Protein AF-A0A7C3LUX4-F1 (afdb_monomer)

Structure (mmCIF, N/CA/C/O backbone):
data_AF-A0A7C3LUX4-F1
#
_entry.id   AF-A0A7C3LUX4-F1
#
loop_
_atom_site.group_PDB
_atom_site.id
_atom_site.type_symbol
_atom_site.label_atom_id
_atom_site.label_alt_id
_atom_site.label_comp_id
_atom_site.label_asym_id
_atom_site.label_entity_id
_atom_site.label_seq_id
_atom_site.pdbx_PDB_ins_code
_atom_site.Cartn_x
_atom_site.Cartn_y
_atom_site.Cartn_z
_atom_site.occupancy
_atom_site.B_iso_or_equiv
_atom_site.auth_seq_id
_atom_site.auth_comp_id
_atom_site.auth_asym_id
_atom_site.auth_atom_id
_atom_site.pdbx_PDB_model_num
ATOM 1 N N . MET A 1 1 ? -11.604 11.718 9.320 1.00 58.00 1 MET A N 1
ATOM 2 C CA . MET A 1 1 ? -12.697 11.013 8.613 1.00 58.00 1 MET A CA 1
ATOM 3 C C . MET A 1 1 ? -12.264 10.269 7.349 1.00 58.00 1 MET A C 1
ATOM 5 O O . MET A 1 1 ? -12.425 9.059 7.334 1.00 58.00 1 MET A O 1
ATOM 9 N N . LYS A 1 2 ? -11.713 10.901 6.298 1.00 79.19 2 LYS A N 1
ATOM 10 C CA . LYS A 1 2 ? -11.409 10.184 5.030 1.00 79.19 2 LYS A CA 1
ATOM 11 C C . LYS A 1 2 ? -10.280 9.153 5.135 1.00 79.19 2 LYS A C 1
ATOM 13 O O . LYS A 1 2 ? -10.436 8.012 4.720 1.00 79.19 2 LYS A O 1
ATOM 18 N N . VAL A 1 3 ? -9.174 9.521 5.778 1.00 86.19 3 VAL A N 1
ATOM 19 C CA . VAL A 1 3 ? -8.038 8.610 6.009 1.00 86.19 3 VAL A CA 1
ATOM 20 C C . VAL A 1 3 ? -8.459 7.373 6.796 1.00 86.19 3 VAL A C 1
ATOM 22 O O . VAL A 1 3 ? -8.015 6.278 6.496 1.00 86.19 3 VAL A O 1
ATOM 25 N N . GLU A 1 4 ? -9.357 7.521 7.769 1.00 88.19 4 GLU A N 1
ATOM 26 C CA . GLU A 1 4 ? -9.853 6.399 8.575 1.00 88.19 4 GLU A CA 1
ATOM 27 C C . GLU A 1 4 ? -10.662 5.406 7.732 1.00 88.19 4 GLU A C 1
ATOM 29 O O . GLU A 1 4 ? -10.559 4.204 7.952 1.00 88.19 4 GLU A O 1
ATOM 34 N N . GLN A 1 5 ? -11.413 5.882 6.733 1.00 88.31 5 GLN A N 1
ATOM 35 C CA . GLN A 1 5 ? -12.139 5.023 5.790 1.00 88.31 5 GLN A CA 1
ATOM 36 C C . GLN A 1 5 ? -11.184 4.278 4.850 1.00 88.31 5 GLN A C 1
ATOM 38 O O . GLN A 1 5 ? -11.342 3.074 4.634 1.00 88.31 5 GLN A O 1
ATOM 43 N N . ILE A 1 6 ? -10.161 4.968 4.335 1.00 90.25 6 ILE A N 1
ATOM 44 C CA . ILE A 1 6 ? -9.104 4.339 3.530 1.00 90.25 6 ILE A CA 1
ATOM 45 C C . ILE A 1 6 ? -8.399 3.261 4.363 1.00 90.25 6 ILE A C 1
ATOM 47 O O . ILE A 1 6 ? -8.290 2.119 3.931 1.00 90.25 6 ILE A O 1
ATOM 51 N N . LEU A 1 7 ? -8.001 3.585 5.594 1.00 91.62 7 LEU A N 1
ATOM 52 C CA . LEU A 1 7 ? -7.360 2.638 6.508 1.00 91.62 7 LEU A CA 1
ATOM 53 C C . LEU A 1 7 ? -8.257 1.437 6.834 1.00 91.62 7 LEU A C 1
ATOM 55 O O . LEU A 1 7 ? -7.766 0.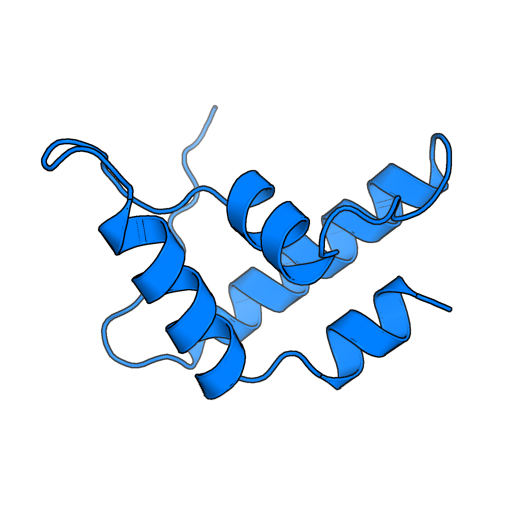314 6.877 1.00 91.62 7 LEU A O 1
ATOM 59 N N . ALA A 1 8 ? -9.560 1.648 7.028 1.00 92.62 8 ALA A N 1
ATOM 60 C CA . ALA A 1 8 ? -10.510 0.573 7.312 1.00 92.62 8 ALA A CA 1
ATOM 61 C C . ALA A 1 8 ? -10.744 -0.374 6.120 1.00 92.62 8 ALA A C 1
ATOM 63 O O . ALA A 1 8 ? -11.171 -1.509 6.318 1.00 92.62 8 ALA A O 1
ATOM 64 N N . SER A 1 9 ? -10.483 0.086 4.892 1.00 91.12 9 SER A N 1
ATOM 65 C CA . SER A 1 9 ? -10.639 -0.699 3.656 1.00 91.12 9 SER A CA 1
ATOM 66 C C . SER A 1 9 ? -9.320 -1.263 3.114 1.00 91.12 9 SER A C 1
ATOM 68 O O . SER A 1 9 ? -9.320 -2.032 2.145 1.00 91.12 9 SER A O 1
ATOM 70 N N . LEU A 1 10 ? -8.192 -0.909 3.735 1.00 95.25 10 LEU A N 1
ATOM 71 C CA . LEU A 1 10 ? -6.876 -1.396 3.354 1.00 95.25 10 LEU A CA 1
ATOM 72 C C . LEU A 1 10 ? -6.706 -2.849 3.813 1.00 95.25 10 LEU A C 1
ATOM 74 O O . LEU A 1 10 ? -6.602 -3.133 5.005 1.00 95.25 10 LEU A O 1
ATOM 78 N N . THR A 1 11 ? -6.654 -3.770 2.854 1.00 96.81 11 THR A N 1
ATOM 79 C CA . THR A 1 11 ? -6.391 -5.195 3.080 1.00 96.81 11 THR A CA 1
ATOM 80 C C . THR A 1 11 ? -5.204 -5.643 2.224 1.00 96.81 11 THR A C 1
ATOM 82 O O . THR A 1 11 ? -4.859 -4.965 1.248 1.00 96.81 11 THR A O 1
ATOM 85 N N . PRO A 1 12 ? -4.571 -6.790 2.533 1.00 97.94 12 PRO A N 1
ATOM 86 C CA . PRO A 1 12 ? -3.515 -7.347 1.690 1.00 97.94 12 PRO A CA 1
ATOM 87 C C . PRO A 1 12 ? -3.957 -7.543 0.234 1.00 97.94 12 PRO A C 1
ATOM 89 O O . PRO A 1 12 ? -3.205 -7.248 -0.692 1.00 97.94 12 PRO A O 1
ATOM 92 N N . GLU A 1 13 ? -5.194 -7.986 0.006 1.00 97.56 13 GLU A N 1
ATOM 93 C CA . GLU A 1 13 ? -5.735 -8.230 -1.333 1.00 97.56 13 GLU A CA 1
ATOM 94 C C . GLU A 1 13 ? -5.982 -6.931 -2.104 1.00 97.56 13 GLU A C 1
ATOM 96 O O . GLU A 1 13 ? -5.653 -6.858 -3.294 1.00 97.56 13 GLU A O 1
ATOM 101 N N . SER A 1 14 ? -6.553 -5.909 -1.450 1.00 96.12 14 SER A N 1
ATOM 102 C CA . SER A 1 14 ? -6.805 -4.616 -2.095 1.00 96.12 14 SER A CA 1
ATOM 103 C C . SER A 1 14 ? -5.494 -3.900 -2.414 1.00 96.12 14 SER A C 1
ATOM 105 O O . SER A 1 14 ? -5.308 -3.441 -3.544 1.00 96.12 14 SER A O 1
ATOM 107 N N . LEU A 1 15 ? -4.535 -3.915 -1.485 1.00 97.38 15 LEU A N 1
ATOM 108 C CA . LEU A 1 15 ? -3.213 -3.337 -1.699 1.00 97.38 15 LEU A CA 1
ATOM 109 C C . LEU A 1 15 ? -2.422 -4.080 -2.784 1.00 97.38 15 LEU A C 1
ATOM 111 O O . LEU A 1 15 ? -1.835 -3.440 -3.656 1.00 97.38 15 LEU A O 1
ATOM 115 N N . ARG A 1 16 ? -2.451 -5.421 -2.796 1.00 97.56 16 ARG A N 1
ATOM 116 C CA . ARG A 1 16 ? -1.800 -6.226 -3.843 1.00 97.56 16 ARG A CA 1
ATOM 117 C C . ARG A 1 16 ? -2.313 -5.854 -5.229 1.00 97.56 16 ARG A C 1
ATOM 119 O O . ARG A 1 16 ? -1.518 -5.744 -6.159 1.00 97.56 16 ARG A O 1
ATOM 126 N N . ARG A 1 17 ? -3.631 -5.679 -5.376 1.00 96.94 17 ARG A N 1
ATOM 127 C CA . ARG A 1 17 ? -4.241 -5.273 -6.649 1.00 96.94 17 ARG A CA 1
ATOM 128 C C . AR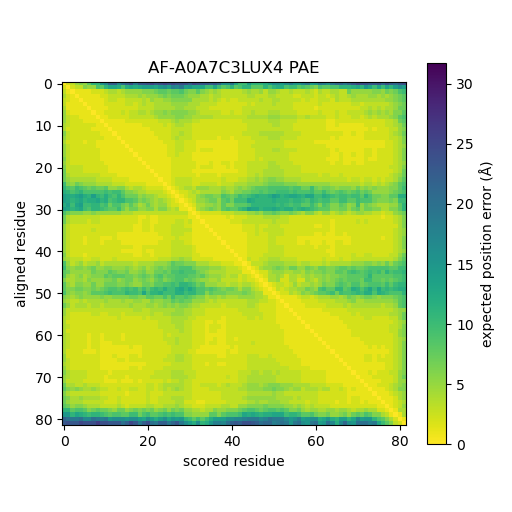G A 1 17 ? -3.706 -3.913 -7.101 1.00 96.94 17 ARG A C 1
ATOM 130 O O . ARG A 1 17 ? -3.229 -3.817 -8.225 1.00 96.94 17 ARG A O 1
ATOM 137 N N . ILE A 1 18 ? -3.712 -2.920 -6.212 1.00 96.25 18 ILE A N 1
ATOM 138 C CA . ILE A 1 18 ? -3.209 -1.567 -6.501 1.00 96.25 18 ILE A CA 1
ATOM 139 C C . ILE A 1 18 ? -1.737 -1.606 -6.928 1.00 96.25 18 ILE A C 1
ATOM 141 O O . ILE A 1 18 ? -1.381 -1.026 -7.949 1.00 96.25 18 ILE A O 1
ATOM 145 N N . ILE A 1 19 ? -0.884 -2.330 -6.196 1.00 95.88 19 ILE A N 1
ATOM 146 C CA . ILE A 1 19 ? 0.547 -2.440 -6.519 1.00 95.88 19 ILE A CA 1
ATOM 147 C C . ILE A 1 19 ? 0.753 -3.055 -7.909 1.00 95.88 19 ILE A C 1
ATOM 149 O O . ILE A 1 19 ? 1.559 -2.550 -8.685 1.00 95.88 19 ILE A O 1
ATOM 153 N N . LEU A 1 20 ? 0.017 -4.116 -8.252 1.00 95.50 20 LEU A N 1
ATOM 154 C CA . LEU A 1 20 ? 0.130 -4.747 -9.571 1.00 95.50 20 LEU A CA 1
ATOM 155 C C . LEU A 1 20 ? -0.372 -3.837 -10.700 1.00 95.50 20 LEU A C 1
ATOM 157 O O . LEU A 1 20 ? 0.248 -3.787 -11.759 1.00 95.50 20 LEU A O 1
ATOM 161 N N . GLU A 1 21 ? -1.462 -3.103 -10.479 1.00 95.50 21 GLU A N 1
ATOM 162 C CA . GLU A 1 21 ? -1.989 -2.136 -11.449 1.00 95.50 21 GLU A CA 1
ATOM 163 C C . GLU A 1 21 ? -1.037 -0.956 -11.679 1.00 95.50 21 GLU A C 1
ATOM 165 O O . GLU A 1 21 ? -0.920 -0.475 -12.808 1.00 95.50 21 GLU A O 1
ATOM 170 N N . LEU A 1 22 ? -0.356 -0.489 -10.628 1.00 95.00 22 LEU A N 1
ATOM 171 C CA . LEU A 1 22 ? 0.665 0.555 -10.729 1.00 95.00 22 LEU A CA 1
ATOM 172 C C . LEU A 1 22 ? 1.918 0.031 -11.437 1.00 95.00 22 LEU A C 1
ATOM 174 O O . LEU A 1 22 ? 2.381 0.657 -12.386 1.00 95.00 22 LEU A O 1
ATOM 178 N N . SER A 1 23 ? 2.410 -1.145 -11.043 1.00 94.19 23 SER A N 1
ATOM 179 C CA . SER A 1 23 ? 3.584 -1.780 -11.654 1.00 94.19 23 SER A CA 1
ATOM 180 C C . SER A 1 23 ? 3.386 -2.059 -13.148 1.00 94.19 23 SER A C 1
ATOM 182 O O . SER A 1 23 ? 4.296 -1.839 -13.938 1.00 94.19 23 SER A O 1
ATOM 184 N N . ALA A 1 24 ? 2.177 -2.441 -13.574 1.00 93.75 24 ALA A N 1
ATOM 185 C CA . ALA A 1 24 ? 1.865 -2.664 -14.989 1.00 93.75 24 ALA A CA 1
ATOM 186 C C . ALA A 1 24 ? 1.984 -1.403 -15.871 1.00 93.75 24 ALA A C 1
ATOM 188 O O . ALA A 1 24 ? 2.028 -1.518 -17.095 1.00 93.75 24 ALA A O 1
ATOM 189 N N . LYS A 1 25 ? 2.005 -0.206 -15.269 1.00 91.62 25 LYS A N 1
ATOM 190 C CA . LYS A 1 25 ? 2.152 1.082 -15.967 1.00 91.62 25 LYS A CA 1
ATOM 191 C C . LYS A 1 25 ? 3.590 1.606 -15.950 1.00 91.62 25 LYS A C 1
ATOM 193 O O . LYS A 1 25 ? 3.863 2.615 -16.598 1.00 91.62 25 LYS A O 1
ATOM 198 N N . GLN A 1 26 ? 4.481 0.967 -15.196 1.00 88.06 26 GLN A N 1
ATOM 199 C CA . GLN A 1 26 ? 5.872 1.384 -15.067 1.00 88.06 26 GLN A CA 1
ATOM 200 C C . GLN A 1 26 ? 6.718 0.896 -16.245 1.00 88.06 26 GLN A C 1
ATOM 202 O O . GLN A 1 26 ? 6.369 -0.054 -16.950 1.00 88.06 26 GLN A O 1
ATOM 207 N N . ALA A 1 27 ? 7.852 1.563 -16.459 1.00 87.62 27 ALA A N 1
ATOM 208 C CA . ALA A 1 27 ? 8.863 1.071 -17.381 1.00 87.62 27 ALA A CA 1
ATOM 209 C C . ALA A 1 27 ? 9.495 -0.227 -16.829 1.00 87.62 27 ALA A C 1
ATOM 211 O O . ALA A 1 27 ? 9.576 -0.382 -15.612 1.00 87.62 27 ALA A O 1
ATOM 212 N N . PRO A 1 28 ? 9.990 -1.139 -17.688 1.00 80.06 28 PRO A N 1
ATOM 213 C CA . PRO A 1 28 ? 10.593 -2.404 -17.247 1.00 80.06 28 PRO A CA 1
ATOM 214 C C . PRO A 1 28 ? 11.770 -2.255 -16.272 1.00 80.06 28 PRO A C 1
ATOM 216 O O . PRO A 1 28 ? 12.031 -3.169 -15.497 1.00 80.06 28 PRO A O 1
ATOM 219 N N . ASP A 1 29 ? 12.458 -1.112 -16.317 1.00 86.38 29 ASP A N 1
ATOM 220 C CA . ASP A 1 29 ? 13.641 -0.817 -15.503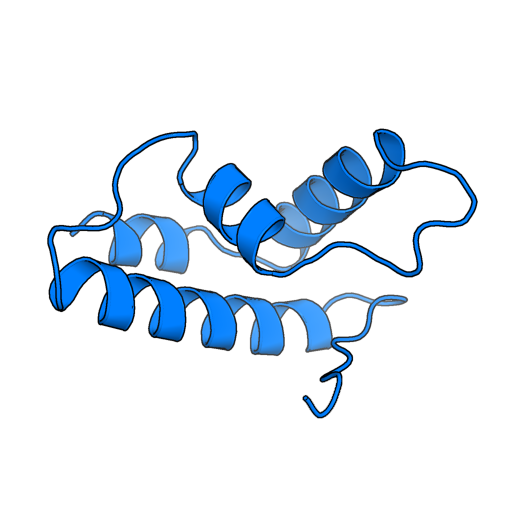 1.00 86.38 29 ASP A CA 1
ATOM 221 C C . ASP A 1 29 ? 13.307 -0.045 -14.208 1.00 86.38 29 ASP A C 1
ATOM 223 O O . ASP A 1 29 ? 14.215 0.379 -13.491 1.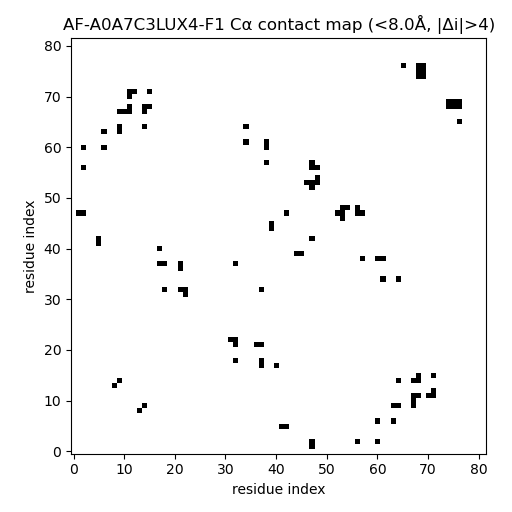00 86.38 29 ASP A O 1
ATOM 227 N N . ASP A 1 30 ? 12.022 0.173 -13.903 1.00 83.75 30 ASP A N 1
ATOM 228 C CA . ASP A 1 30 ? 11.593 0.834 -1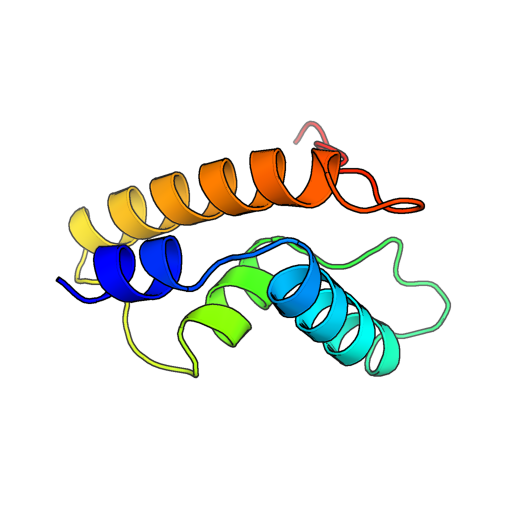2.667 1.00 83.75 30 ASP A CA 1
ATOM 229 C C . ASP A 1 30 ? 11.760 -0.131 -11.473 1.00 83.75 30 ASP A C 1
ATOM 231 O O . ASP A 1 30 ? 11.176 -1.221 -11.473 1.00 83.75 30 ASP A O 1
ATOM 235 N N . PRO A 1 31 ? 12.568 0.214 -10.452 1.00 83.19 31 PRO A N 1
ATOM 236 C CA . PRO A 1 31 ? 12.917 -0.704 -9.368 1.00 83.19 31 PRO A CA 1
ATOM 237 C C . PRO A 1 31 ? 11.744 -1.074 -8.446 1.00 83.19 31 PRO A C 1
ATOM 239 O O . PRO A 1 31 ? 11.886 -1.992 -7.632 1.00 83.19 31 PRO A O 1
ATOM 242 N N . GLY A 1 32 ? 10.598 -0.391 -8.535 1.00 90.00 32 GLY A N 1
ATOM 243 C CA . GLY A 1 32 ? 9.403 -0.769 -7.788 1.00 90.00 32 GLY A CA 1
ATOM 244 C C . GLY A 1 32 ? 8.333 0.315 -7.721 1.00 90.00 32 GLY A C 1
ATOM 245 O O . GLY A 1 32 ? 8.448 1.398 -8.283 1.00 90.00 32 GLY A O 1
ATOM 246 N N . VAL A 1 33 ? 7.257 0.028 -6.991 1.00 94.31 33 VAL A N 1
ATOM 247 C CA . VAL A 1 33 ? 6.150 0.975 -6.817 1.00 94.31 33 VAL A CA 1
ATOM 248 C C . VAL A 1 33 ? 6.405 1.875 -5.610 1.00 94.31 33 VAL A C 1
ATOM 250 O O . VAL A 1 33 ? 6.507 1.406 -4.477 1.00 94.31 33 VAL A O 1
ATOM 253 N N . MET A 1 34 ? 6.460 3.184 -5.855 1.00 93.38 34 MET A N 1
ATOM 254 C CA . MET A 1 34 ? 6.723 4.190 -4.826 1.00 93.38 34 MET A CA 1
ATOM 255 C C . MET A 1 34 ? 5.499 4.435 -3.930 1.00 93.38 34 MET A C 1
ATOM 257 O O . MET A 1 34 ? 4.370 4.534 -4.414 1.00 93.38 34 MET A O 1
ATOM 261 N N . ILE A 1 35 ? 5.722 4.612 -2.620 1.00 93.94 35 ILE A N 1
ATOM 262 C CA . ILE A 1 35 ? 4.654 4.873 -1.634 1.00 93.94 35 ILE A CA 1
ATOM 263 C C . ILE A 1 35 ? 3.746 6.051 -2.023 1.00 93.94 35 ILE A C 1
ATOM 265 O O . ILE A 1 35 ? 2.531 5.874 -1.932 1.00 93.94 35 ILE A O 1
ATOM 269 N N . PRO A 1 36 ? 4.253 7.211 -2.494 1.00 92.44 36 PRO A N 1
ATOM 270 C CA . PRO A 1 36 ? 3.388 8.308 -2.925 1.00 92.44 36 PRO A CA 1
ATOM 271 C C . PRO A 1 36 ? 2.355 7.903 -3.984 1.00 92.44 36 PRO A C 1
ATOM 273 O O . PRO A 1 36 ? 1.195 8.279 -3.861 1.00 92.44 36 PRO A O 1
ATOM 276 N N . ALA A 1 37 ? 2.733 7.067 -4.957 1.00 93.50 37 ALA A N 1
ATOM 277 C CA . ALA A 1 37 ? 1.815 6.594 -5.996 1.00 93.50 37 ALA A CA 1
ATOM 278 C C . ALA A 1 37 ? 0.734 5.656 -5.433 1.00 93.50 37 ALA A C 1
ATOM 280 O O . ALA A 1 37 ? -0.420 5.695 -5.857 1.00 93.50 37 ALA A O 1
ATOM 281 N N . ILE A 1 38 ? 1.085 4.831 -4.440 1.00 95.31 38 ILE A N 1
ATOM 282 C CA . ILE A 1 38 ? 0.118 3.977 -3.732 1.00 95.31 38 ILE A CA 1
ATOM 283 C C . ILE A 1 38 ? -0.850 4.840 -2.918 1.00 95.31 38 ILE A C 1
ATOM 285 O O . ILE A 1 38 ? -2.054 4.591 -2.937 1.00 95.31 38 ILE A O 1
ATOM 289 N N . VAL A 1 39 ? -0.342 5.857 -2.218 1.00 94.25 39 VAL A N 1
ATOM 290 C CA . VAL A 1 39 ? -1.166 6.788 -1.436 1.00 94.25 39 VAL A CA 1
ATOM 291 C C . VAL A 1 39 ? -2.133 7.550 -2.340 1.00 94.25 39 VAL A C 1
ATOM 293 O O . VAL A 1 39 ? -3.314 7.632 -2.016 1.00 94.25 39 VAL A O 1
ATOM 296 N N . GLU A 1 40 ? -1.669 8.043 -3.486 1.00 92.81 40 GLU A N 1
ATOM 297 C CA . GLU A 1 40 ? -2.515 8.712 -4.477 1.00 92.81 40 GLU A CA 1
ATOM 298 C C . GLU A 1 40 ? -3.604 7.775 -5.023 1.00 92.81 40 GLU A C 1
ATOM 300 O O . GLU A 1 40 ? -4.778 8.149 -5.076 1.00 92.81 40 GLU A O 1
ATOM 305 N N . ALA A 1 41 ? -3.247 6.528 -5.352 1.00 93.69 41 ALA A N 1
ATOM 306 C CA . ALA A 1 41 ? -4.203 5.525 -5.816 1.00 93.69 41 ALA A CA 1
ATOM 307 C C . ALA A 1 41 ? -5.259 5.177 -4.750 1.00 93.69 41 ALA A C 1
ATOM 309 O O . ALA A 1 41 ? -6.437 5.026 -5.076 1.00 93.69 41 ALA A O 1
ATOM 310 N N . LEU A 1 42 ? -4.861 5.084 -3.477 1.00 92.62 42 LEU A N 1
ATOM 311 C CA . LEU A 1 42 ? -5.772 4.863 -2.347 1.00 92.62 42 LEU A CA 1
ATOM 312 C C . LEU A 1 42 ? -6.680 6.069 -2.083 1.00 92.62 42 LEU A C 1
ATOM 314 O O . LEU A 1 42 ? -7.839 5.890 -1.714 1.00 92.62 42 LEU A O 1
ATOM 318 N N . ALA A 1 43 ? -6.161 7.281 -2.275 1.00 91.00 43 ALA A N 1
ATOM 319 C CA . ALA A 1 43 ? -6.914 8.520 -2.130 1.00 91.00 43 ALA A CA 1
ATOM 320 C C . ALA A 1 43 ? -7.857 8.789 -3.315 1.00 91.00 43 ALA A C 1
ATOM 322 O O . ALA A 1 43 ? -8.731 9.641 -3.205 1.00 91.00 43 ALA A O 1
ATOM 323 N N . GLN A 1 44 ? -7.689 8.081 -4.440 1.00 87.25 44 GLN A N 1
ATOM 324 C CA . GLN A 1 44 ? -8.495 8.232 -5.659 1.00 87.25 44 GLN A CA 1
ATOM 325 C C . GLN A 1 44 ? -8.544 9.681 -6.181 1.00 87.25 44 GLN A C 1
ATOM 327 O O . GLN A 1 44 ? -9.551 10.126 -6.729 1.00 87.25 44 GLN A O 1
ATOM 332 N N . GLY A 1 45 ? -7.445 10.424 -6.014 1.00 79.38 45 GLY A N 1
ATOM 333 C CA . GLY A 1 45 ? -7.352 11.836 -6.400 1.00 79.38 45 GLY A CA 1
ATOM 334 C C . GLY A 1 45 ? -8.006 12.816 -5.420 1.00 79.38 45 GLY A C 1
ATOM 335 O O . GLY A 1 45 ? -8.069 14.009 -5.710 1.00 79.38 45 GLY A O 1
ATOM 336 N N . GLU A 1 46 ? -8.484 12.351 -4.263 1.00 83.19 46 GLU A N 1
ATOM 337 C CA . GLU A 1 46 ? -8.972 13.229 -3.203 1.00 83.19 46 GLU A CA 1
ATOM 338 C C . GLU A 1 46 ? -7.834 13.766 -2.323 1.00 83.19 46 GLU A C 1
ATOM 340 O O . GLU A 1 46 ? -6.872 13.067 -2.002 1.00 83.19 46 GLU A O 1
ATOM 345 N N . GLU A 1 47 ? -7.973 15.008 -1.854 1.00 83.19 47 GLU A N 1
ATOM 346 C CA . GLU A 1 47 ? -7.063 15.565 -0.852 1.00 83.19 47 GLU A CA 1
ATOM 347 C C . GLU A 1 47 ? -7.251 14.884 0.514 1.00 83.19 47 GLU A C 1
ATOM 349 O O . GLU A 1 47 ? -8.369 14.728 1.018 1.00 83.19 47 GLU A O 1
ATOM 354 N N . LEU A 1 48 ? -6.133 14.522 1.147 1.00 84.69 48 LEU A N 1
ATOM 355 C CA . LEU A 1 48 ? -6.101 13.851 2.452 1.00 84.69 48 LEU A CA 1
ATOM 356 C C . LEU A 1 48 ? -6.239 14.809 3.652 1.00 84.69 48 LEU A C 1
ATOM 358 O O . LEU A 1 48 ? -6.355 14.351 4.789 1.00 84.69 48 LEU A O 1
ATOM 362 N N . GLY A 1 49 ? -6.223 16.120 3.405 1.00 84.12 49 GLY A N 1
ATOM 363 C CA . GLY A 1 49 ? -6.277 17.190 4.404 1.00 84.12 49 GLY A CA 1
ATOM 364 C C . GLY 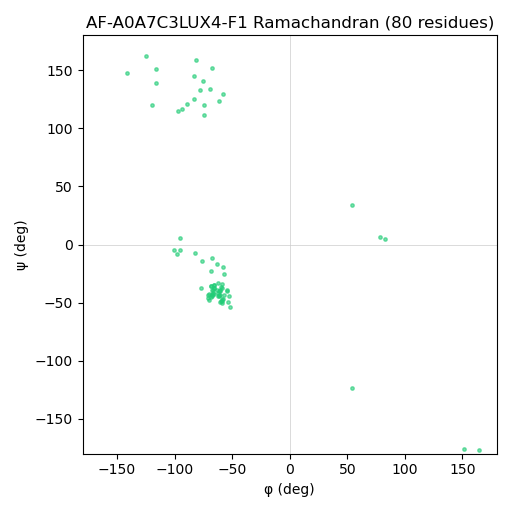A 1 49 ? -5.552 18.443 3.906 1.00 84.12 49 GLY A C 1
ATOM 365 O O . GLY A 1 49 ? -5.058 18.462 2.780 1.00 84.12 49 GLY A O 1
ATOM 366 N N . GLN A 1 50 ? -5.442 19.472 4.750 1.00 80.25 50 GLN A N 1
ATOM 367 C CA . GLN A 1 50 ? -4.690 20.695 4.437 1.00 80.25 50 GLN A CA 1
ATOM 368 C C . GLN A 1 50 ? -3.493 20.866 5.378 1.00 80.25 50 GLN A C 1
ATOM 370 O O . GLN A 1 50 ? -3.585 20.617 6.580 1.00 80.25 50 GLN A O 1
ATOM 375 N N . GLY A 1 51 ? -2.351 21.297 4.833 1.00 86.56 51 GLY A N 1
ATOM 376 C CA . GLY A 1 51 ? -1.142 21.570 5.614 1.00 86.56 51 GLY A CA 1
ATOM 377 C C . GLY A 1 51 ? -0.708 20.374 6.471 1.00 86.56 51 GLY A C 1
ATOM 378 O O . GLY A 1 51 ? -0.504 19.274 5.953 1.00 86.56 51 GLY A O 1
ATOM 379 N N . ALA A 1 52 ? -0.593 20.593 7.784 1.00 86.00 52 ALA A N 1
ATOM 380 C CA . ALA A 1 52 ? -0.157 19.589 8.757 1.00 86.00 52 ALA A CA 1
ATOM 381 C C . ALA A 1 52 ? -1.053 18.337 8.792 1.00 86.00 52 ALA A C 1
ATOM 383 O O . ALA A 1 52 ? -0.543 17.228 8.946 1.00 86.00 52 ALA A O 1
ATOM 384 N N . GLU A 1 53 ? -2.363 18.484 8.571 1.00 85.69 53 GLU A N 1
ATOM 385 C CA . GLU A 1 53 ? -3.290 17.345 8.560 1.00 85.69 53 GLU A CA 1
ATOM 386 C C . GLU A 1 53 ? -2.999 16.390 7.396 1.00 85.69 53 GLU A C 1
ATOM 388 O O . GLU A 1 53 ? -3.055 15.171 7.563 1.00 85.69 53 GLU A O 1
ATOM 393 N N . SER A 1 54 ? -2.626 16.933 6.229 1.00 88.12 54 SER A N 1
ATOM 394 C CA . SER A 1 54 ? -2.258 16.121 5.060 1.00 88.12 54 SER A CA 1
ATOM 395 C C . SER A 1 54 ? -0.982 15.311 5.308 1.00 88.12 54 SER A C 1
ATOM 397 O O . SER A 1 54 ? -0.872 14.165 4.872 1.00 88.12 54 SER A O 1
ATOM 399 N N . TRP A 1 55 ? -0.040 15.877 6.067 1.00 90.06 55 TRP A N 1
ATOM 400 C CA . TRP A 1 55 ? 1.207 15.209 6.412 1.00 90.06 55 TRP A CA 1
ATOM 401 C C . TRP A 1 55 ? 0.978 14.068 7.404 1.00 90.06 55 TRP A C 1
ATOM 403 O O . TRP A 1 55 ? 1.447 12.950 7.190 1.00 90.06 55 TRP A O 1
ATOM 413 N N . GLU A 1 56 ? 0.193 14.305 8.456 1.00 92.38 56 GLU A N 1
ATOM 414 C CA . GLU A 1 56 ? -0.172 13.247 9.402 1.00 92.38 56 GLU A CA 1
ATOM 415 C C . GLU A 1 56 ? -0.955 12.114 8.728 1.00 92.38 56 GLU A C 1
ATOM 417 O O . GLU A 1 56 ? -0.727 10.935 9.015 1.00 92.38 56 GLU A O 1
ATOM 422 N N . ALA A 1 57 ? -1.864 12.460 7.815 1.00 92.12 57 ALA A N 1
ATOM 423 C CA . ALA A 1 57 ? -2.592 11.503 6.993 1.00 92.12 57 ALA A CA 1
ATOM 424 C C . ALA A 1 57 ? -1.649 10.637 6.150 1.00 92.12 57 ALA A C 1
ATOM 426 O O . ALA A 1 57 ? -1.758 9.408 6.164 1.00 92.12 57 AL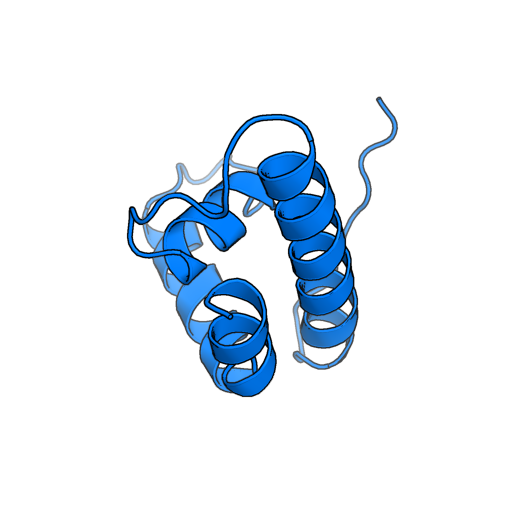A A O 1
ATOM 427 N N . TYR A 1 58 ? -0.698 11.275 5.465 1.00 92.88 58 TYR A N 1
ATOM 428 C CA . TYR A 1 58 ? 0.311 10.597 4.663 1.00 92.88 58 TYR A CA 1
ATOM 429 C C . TYR A 1 58 ? 1.146 9.622 5.502 1.00 92.88 58 TYR A C 1
ATOM 431 O O . TYR A 1 58 ? 1.298 8.462 5.121 1.00 92.88 58 TYR A O 1
ATOM 439 N N . LEU A 1 59 ? 1.624 10.044 6.677 1.00 94.25 59 LEU A N 1
ATOM 440 C CA . LEU A 1 59 ? 2.407 9.183 7.570 1.00 94.25 59 LEU A CA 1
ATOM 441 C C . LEU A 1 59 ? 1.606 7.973 8.070 1.00 94.25 59 LEU A C 1
ATOM 443 O O . LEU A 1 59 ? 2.127 6.855 8.085 1.00 94.25 59 LEU A O 1
ATOM 447 N N . LYS A 1 60 ? 0.329 8.168 8.430 1.00 94.88 60 LYS A N 1
ATOM 448 C CA . LYS A 1 60 ? -0.566 7.067 8.830 1.00 94.88 60 LYS A CA 1
ATOM 449 C C . LYS A 1 60 ? -0.762 6.063 7.694 1.00 94.88 60 LYS A C 1
ATOM 451 O O . LYS A 1 60 ? -0.702 4.858 7.936 1.00 94.88 60 LYS A O 1
ATOM 456 N N . LEU A 1 61 ? -0.962 6.544 6.467 1.00 94.88 61 LEU A N 1
ATOM 457 C CA . LEU A 1 61 ? -1.103 5.684 5.292 1.00 94.88 61 LEU A CA 1
ATOM 458 C C . LEU A 1 61 ? 0.203 4.962 4.953 1.00 94.88 61 LEU A C 1
ATOM 460 O O . LEU A 1 61 ? 0.163 3.753 4.744 1.00 94.88 61 LEU A O 1
ATOM 464 N N . LYS A 1 62 ? 1.356 5.647 4.972 1.00 95.25 62 LYS A N 1
ATOM 465 C CA . LYS A 1 62 ? 2.678 5.028 4.757 1.00 95.25 62 LYS A CA 1
ATOM 466 C C . LYS A 1 62 ? 2.888 3.848 5.707 1.00 95.25 62 LYS A C 1
ATOM 468 O O . LYS A 1 62 ? 3.240 2.756 5.264 1.00 95.25 62 LYS A O 1
ATOM 473 N N . GLU A 1 63 ? 2.632 4.047 6.998 1.00 96.12 63 GLU A N 1
ATOM 474 C CA . GLU A 1 63 ? 2.809 2.996 8.004 1.00 96.12 63 GLU A CA 1
ATOM 475 C C . GLU A 1 63 ? 1.820 1.833 7.819 1.00 96.12 63 GLU A C 1
ATOM 477 O O . GLU A 1 63 ? 2.191 0.665 7.957 1.00 96.12 63 GLU A O 1
ATOM 482 N N . ALA A 1 64 ? 0.566 2.129 7.472 1.00 96.69 64 ALA A N 1
ATOM 483 C CA . ALA A 1 64 ? -0.433 1.099 7.202 1.00 96.69 64 ALA A CA 1
ATOM 484 C C . ALA A 1 64 ? -0.098 0.283 5.944 1.00 96.69 64 ALA A C 1
ATOM 486 O O . ALA A 1 64 ? -0.197 -0.946 5.967 1.00 96.69 64 ALA A O 1
ATOM 487 N N . ILE A 1 65 ? 0.363 0.940 4.876 1.00 96.62 65 ILE A N 1
ATOM 488 C CA . ILE A 1 65 ? 0.849 0.290 3.653 1.00 96.62 65 ILE A CA 1
ATOM 489 C C . ILE A 1 65 ? 2.018 -0.630 3.998 1.00 96.62 65 ILE A C 1
ATOM 491 O O . ILE A 1 65 ? 1.958 -1.810 3.664 1.00 96.62 65 ILE A O 1
ATOM 495 N N . ARG A 1 66 ? 3.030 -0.142 4.729 1.00 96.38 66 ARG A N 1
ATOM 496 C CA . ARG A 1 66 ? 4.196 -0.940 5.143 1.00 96.38 66 ARG A CA 1
ATOM 497 C C . ARG A 1 66 ? 3.780 -2.241 5.836 1.00 96.38 66 ARG A C 1
ATOM 499 O O . ARG A 1 66 ? 4.155 -3.321 5.384 1.00 96.38 66 ARG A O 1
ATOM 506 N N . LYS A 1 67 ? 2.943 -2.146 6.875 1.00 96.75 67 LYS A N 1
ATOM 507 C CA . LYS A 1 67 ? 2.433 -3.313 7.623 1.00 96.75 67 LYS A CA 1
ATOM 508 C C . LYS A 1 67 ? 1.601 -4.264 6.770 1.00 96.75 67 LYS A C 1
ATOM 510 O O . LYS A 1 67 ? 1.575 -5.466 7.024 1.00 96.75 67 LYS A O 1
ATOM 515 N N . THR A 1 68 ? 0.875 -3.729 5.797 1.00 97.50 68 THR A N 1
ATOM 516 C CA . THR A 1 68 ? 0.021 -4.534 4.922 1.00 97.50 68 THR A CA 1
ATOM 517 C C . THR A 1 68 ? 0.856 -5.255 3.865 1.00 97.50 68 THR A C 1
ATOM 519 O O . THR A 1 68 ? 0.597 -6.422 3.592 1.00 97.50 68 THR A O 1
ATOM 522 N N . VAL A 1 69 ? 1.906 -4.620 3.327 1.00 96.94 69 VAL A N 1
ATOM 523 C CA . VAL A 1 69 ? 2.845 -5.253 2.383 1.00 96.94 69 VAL A CA 1
ATOM 524 C C . VAL A 1 69 ? 3.542 -6.459 3.007 1.00 96.94 69 VAL A C 1
ATOM 526 O O . VAL A 1 69 ? 3.676 -7.479 2.338 1.00 96.94 69 VAL A O 1
ATOM 529 N N . GLU A 1 70 ? 3.924 -6.388 4.285 1.00 95.69 70 GLU A N 1
ATOM 530 C CA . GLU A 1 70 ? 4.532 -7.516 5.016 1.00 95.69 70 GLU A CA 1
ATOM 531 C C . GLU A 1 70 ? 3.635 -8.771 5.058 1.00 95.69 70 GLU A C 1
ATOM 533 O O . GLU A 1 70 ? 4.128 -9.878 5.270 1.00 95.69 70 GLU A O 1
ATOM 538 N N . GLN A 1 71 ? 2.330 -8.619 4.816 1.00 96.88 71 GLN A N 1
ATOM 539 C CA . GLN A 1 71 ? 1.356 -9.713 4.781 1.00 96.88 71 GLN A CA 1
ATOM 540 C C . GLN A 1 71 ? 1.096 -10.253 3.366 1.00 96.88 71 GLN A C 1
ATOM 542 O O . GLN A 1 71 ? 0.360 -11.228 3.220 1.00 96.88 71 GLN A O 1
ATOM 547 N N . ILE A 1 72 ? 1.667 -9.648 2.317 1.00 97.38 72 ILE A N 1
ATOM 548 C CA . ILE A 1 72 ? 1.440 -10.054 0.925 1.00 97.38 72 ILE A CA 1
ATOM 549 C C . ILE A 1 72 ? 2.576 -10.982 0.463 1.00 97.38 72 ILE A C 1
ATOM 551 O O . ILE A 1 72 ? 3.715 -10.532 0.308 1.00 97.38 72 ILE A O 1
ATOM 555 N N . PRO A 1 73 ? 2.301 -12.266 0.159 1.00 95.69 73 PRO A N 1
ATOM 556 C CA . PRO A 1 73 ? 3.322 -13.176 -0.349 1.00 95.69 73 PRO A CA 1
ATOM 557 C C . PRO A 1 73 ? 3.961 -12.665 -1.647 1.00 95.69 73 PRO A C 1
ATOM 559 O O . PRO A 1 73 ? 3.266 -12.32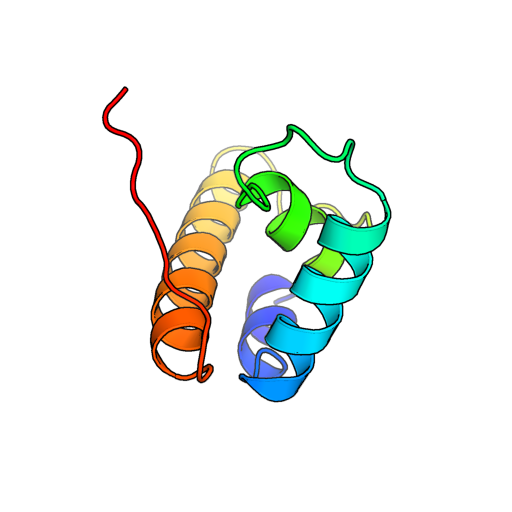8 -2.608 1.00 95.69 73 PRO A O 1
ATOM 562 N N . GLY A 1 74 ? 5.296 -12.647 -1.682 1.00 93.88 74 GLY A N 1
ATOM 563 C CA . GLY A 1 74 ? 6.073 -12.216 -2.848 1.00 93.88 74 GLY A CA 1
ATOM 564 C C . GLY A 1 74 ? 6.261 -10.702 -2.978 1.00 93.88 74 GLY A C 1
ATOM 565 O O . GLY A 1 74 ? 6.846 -10.263 -3.963 1.00 93.88 74 GLY A O 1
ATOM 566 N N . MET A 1 75 ? 5.805 -9.909 -2.004 1.00 95.69 75 MET A N 1
ATOM 567 C CA . MET A 1 75 ? 6.078 -8.473 -1.932 1.00 95.69 75 M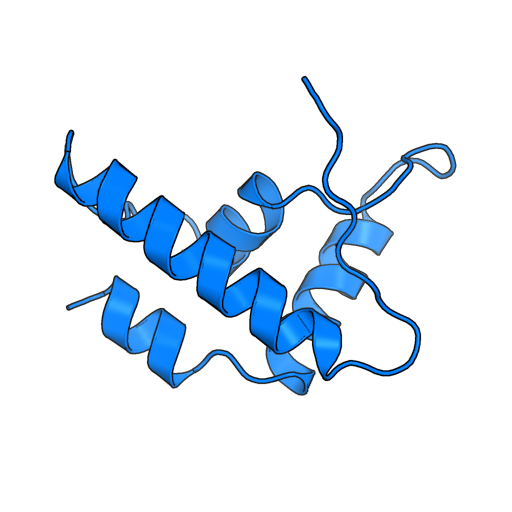ET A CA 1
ATOM 568 C C . MET A 1 75 ? 6.904 -8.151 -0.686 1.00 95.69 75 MET A C 1
ATOM 570 O O . MET A 1 75 ? 6.825 -8.846 0.326 1.00 95.69 75 MET A O 1
ATOM 574 N N . ARG A 1 76 ? 7.713 -7.090 -0.756 1.00 94.69 76 ARG A N 1
ATOM 575 C CA . ARG A 1 76 ? 8.381 -6.527 0.422 1.00 94.69 76 ARG A CA 1
ATOM 576 C C . ARG A 1 76 ? 8.397 -5.012 0.342 1.00 94.69 76 ARG A C 1
ATOM 578 O O . ARG A 1 76 ? 8.534 -4.450 -0.741 1.00 94.69 76 ARG A O 1
ATOM 585 N N . TYR A 1 77 ? 8.328 -4.373 1.501 1.00 93.81 77 TYR A N 1
ATOM 586 C CA . TYR A 1 77 ? 8.685 -2.970 1.630 1.00 93.81 77 TYR A CA 1
ATOM 587 C C . TYR A 1 77 ? 10.213 -2.849 1.672 1.00 93.81 77 TYR A C 1
ATOM 589 O O . TYR A 1 77 ? 10.883 -3.610 2.380 1.00 93.81 77 TYR A O 1
ATOM 597 N N . VAL A 1 78 ? 10.751 -1.918 0.889 1.00 91.62 78 VAL A N 1
ATOM 598 C CA . VAL A 1 78 ? 12.165 -1.541 0.902 1.00 91.62 78 VAL A CA 1
ATOM 599 C C . VAL A 1 78 ? 12.220 -0.066 1.257 1.00 91.62 78 VAL A C 1
ATOM 601 O O . VAL A 1 78 ? 11.636 0.760 0.559 1.00 91.62 78 VAL A O 1
ATOM 604 N N . GLU A 1 79 ? 12.890 0.249 2.359 1.00 86.69 79 GLU A N 1
ATOM 605 C CA . GLU A 1 79 ? 13.252 1.624 2.675 1.00 86.69 79 GLU A CA 1
ATOM 606 C C . GLU A 1 79 ? 14.538 1.943 1.916 1.00 86.69 79 GLU A C 1
ATOM 608 O O . GLU A 1 79 ? 15.507 1.186 1.991 1.00 86.69 79 GLU A O 1
ATOM 613 N N . VAL A 1 80 ? 14.509 3.007 1.122 1.00 78.75 80 VAL A N 1
ATOM 614 C CA . VAL A 1 80 ? 15.711 3.557 0.502 1.00 78.75 80 VAL A CA 1
ATOM 615 C C . VAL A 1 80 ? 16.184 4.645 1.451 1.00 78.75 80 VAL A C 1
ATOM 617 O O . VAL A 1 80 ? 15.438 5.591 1.695 1.00 78.75 80 VAL A O 1
ATOM 620 N N . ASP A 1 81 ? 17.370 4.467 2.028 1.00 66.12 81 ASP A N 1
ATOM 621 C CA . ASP A 1 81 ? 18.020 5.526 2.794 1.00 66.12 81 ASP A CA 1
ATOM 622 C C . ASP A 1 81 ? 18.276 6.708 1.841 1.00 66.12 81 ASP A C 1
ATOM 624 O O . ASP A 1 81 ? 18.870 6.519 0.774 1.00 66.12 81 ASP A O 1
ATOM 628 N N . GLU A 1 82 ? 17.758 7.890 2.190 1.00 52.22 82 GLU A N 1
ATOM 629 C CA . GLU A 1 82 ? 18.037 9.153 1.485 1.00 52.22 82 GLU A CA 1
ATOM 630 C C . GLU A 1 82 ? 19.491 9.607 1.674 1.00 52.22 82 GLU A C 1
ATOM 632 O O . GLU A 1 82 ? 20.014 9.508 2.811 1.00 52.22 82 GLU A O 1
#

Solvent-accessible surface area (backbone atoms only — not comparable to full-atom values): 5108 Å² total; per-residue (Å²): 112,68,62,58,53,49,57,75,64,64,41,45,69,57,49,51,51,52,52,51,61,52,50,73,72,50,61,94,86,57,94,70,82,55,67,70,62,53,52,43,61,69,43,71,81,52,82,70,54,65,75,70,50,27,51,56,40,49,53,53,48,53,54,51,49,47,63,34,33,73,68,31,89,96,52,74,76,77,87,78,86,130

Radius of gyration: 12.74 Å; Cα contacts (8 Å, |Δi|>4): 57; chains: 1; bounding box: 31×35×27 Å

Secondary structure (DSSP, 8-state):
-HHHHHHHH--HHHHHHHHHHHHTTS-TT-----HHHHHHHHHTT----STHHHHHHHHHHHHHHHHHHTTSTT----PPP-

pLDDT: mean 90.44, std 8.06, range [52.22, 97.94]

Sequence (82 aa):
MKVEQILASLTPESLRRIILELSAKQAPDDPGVMIPAIVEALAQGEELGQGAESWEAYLKLKEAIRKTVEQIPGMRYVEVDE

Foldseek 3Di:
DLLVVLLVPDALVVLVVQQVVQVVPDDPPPPGDDLVSSVCVSCVNPQCDDDPSSVVSSVVSSVSSQVRQVVHPPGHDDDDDD

Nearest PDB structures (foldseek):
  4y60-assembly1_C  TM=3.554E-01  e=5.257E+00  Mus musculus

Mean predicted aligned error: 3.98 Å